Protein AF-A0A0F9QNI0-F1 (afdb_monomer)

Sequence (153 aa):
MASGWKIIDLDKTQKAEKYLEYYVFLCKLEAKKELKNIHKRFSNSNSKKNLKELLMKTAPSRMAGFKDSWDSFSLLPAEGISLQLKKFCRELNQNCGKEFLECSSICEKMSGFLLSGFLQQNLYLFVKTNGPDTEGQYPFINYLNFEKIKYQD

Foldseek 3Di:
DDDDDDDPDPVVVVVVVVVVVVVVVVVVVVLVVVLVQLLVQLVDPVLLVVQLVLQFQAQPQQFFAWADDPRYIHTDTDPGGDCLCVVVCCVQPVPPPDDSNRGRHDDPSRSCCRSVPVSNPQVSVVCVVPNADPRRDDGSVVSVVVVVVVPVD

Radius of gyration: 21.32 Å; Cα contacts (8 Å, |Δi|>4): 147; chains: 1; bounding box: 43×45×64 Å

Secondary structure (DSSP, 8-state):
--PPP--S-HHHHHHHHHHHHHHHHHHHHHHHHHHHHHHHHHH-HHHHHHHHHHHHTS-GGGEEEEEE-SS-EEEEE-SS---HHHHHHHHH-TT--S-TTT--S--HHHHHIIIIIIIIIIIHHHHHHH---TT-EEEHHHHHHHHHHHT--

pLDDT: mean 83.0, std 12.07, range [35.72, 97.38]

Mean predicted aligned error: 8.26 Å

Structure (mmCIF, N/CA/C/O backbone):
data_AF-A0A0F9QNI0-F1
#
_entry.id   AF-A0A0F9QNI0-F1
#
loop_
_atom_site.group_PDB
_atom_site.id
_atom_site.type_symbol
_atom_site.label_atom_id
_atom_site.label_alt_id
_atom_site.label_comp_id
_atom_site.label_asym_id
_atom_site.label_entity_id
_atom_site.label_seq_id
_atom_site.pdbx_PDB_ins_code
_atom_site.Cartn_x
_atom_site.Cartn_y
_atom_site.Cartn_z
_atom_site.occupancy
_atom_site.B_iso_or_equiv
_atom_site.auth_seq_id
_atom_site.auth_comp_id
_atom_site.auth_asym_id
_atom_site.a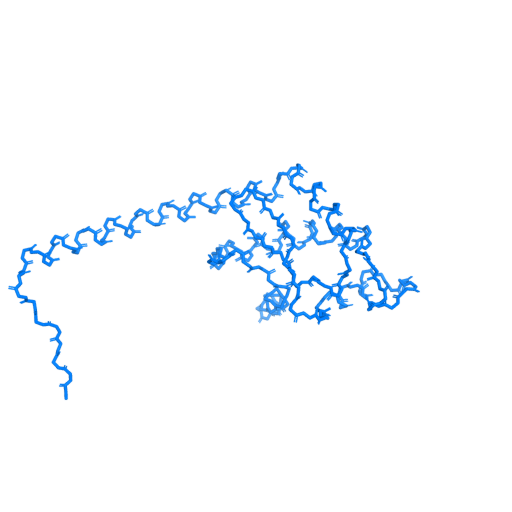uth_atom_id
_atom_site.pdbx_PDB_model_num
ATOM 1 N N . MET A 1 1 ? 23.896 -30.918 -22.442 1.00 37.69 1 MET A N 1
ATOM 2 C CA . MET A 1 1 ? 24.481 -29.559 -22.450 1.00 37.69 1 MET A CA 1
ATOM 3 C C . MET A 1 1 ? 23.540 -28.674 -23.247 1.00 37.69 1 MET A C 1
ATOM 5 O O . MET A 1 1 ? 23.309 -28.980 -24.409 1.00 37.69 1 MET A O 1
ATOM 9 N N . ALA A 1 2 ? 22.912 -27.677 -22.622 1.00 44.12 2 ALA A N 1
ATOM 10 C CA . ALA A 1 2 ? 22.010 -26.770 -23.327 1.00 44.12 2 ALA A CA 1
ATOM 11 C C . ALA A 1 2 ? 22.848 -25.874 -24.249 1.00 44.12 2 ALA A C 1
ATOM 13 O O . ALA A 1 2 ? 23.654 -25.076 -23.774 1.00 44.12 2 ALA A O 1
ATOM 14 N N . SER A 1 3 ? 22.711 -26.053 -25.561 1.00 59.09 3 SER A N 1
ATOM 15 C CA . SER A 1 3 ? 23.289 -25.141 -26.543 1.00 59.09 3 SER A CA 1
ATOM 16 C C . SER A 1 3 ? 22.659 -23.766 -26.336 1.00 59.09 3 SER A C 1
ATOM 18 O O . SER A 1 3 ? 21.443 -23.628 -26.466 1.00 59.09 3 SER A O 1
ATOM 20 N N . GLY A 1 4 ? 23.470 -22.773 -25.971 1.00 70.56 4 GLY A N 1
ATOM 21 C CA . GLY A 1 4 ? 23.017 -21.391 -25.841 1.00 70.56 4 GLY A CA 1
ATOM 22 C C . GLY A 1 4 ? 22.404 -20.859 -27.139 1.00 70.56 4 GLY A C 1
ATOM 23 O O . GLY A 1 4 ? 22.570 -21.434 -28.217 1.00 70.56 4 GLY A O 1
ATOM 24 N N . TRP A 1 5 ? 21.687 -19.742 -27.030 1.00 75.00 5 TRP A N 1
ATOM 25 C CA . TRP A 1 5 ? 21.089 -19.064 -28.176 1.00 75.00 5 TRP A CA 1
ATOM 26 C C . TRP A 1 5 ? 22.169 -18.675 -29.190 1.00 75.00 5 TRP A C 1
ATOM 28 O O . TRP A 1 5 ? 23.105 -17.944 -28.870 1.00 75.00 5 TRP A O 1
ATOM 38 N N . LYS A 1 6 ? 22.043 -19.169 -30.424 1.00 77.12 6 LYS A N 1
ATOM 39 C CA . LYS A 1 6 ? 22.942 -18.802 -31.519 1.00 77.12 6 LYS A CA 1
ATOM 40 C C . LYS A 1 6 ? 22.449 -17.489 -32.120 1.00 77.12 6 LYS A C 1
ATOM 42 O O . LYS A 1 6 ? 21.350 -17.446 -32.665 1.00 77.12 6 LYS A O 1
ATOM 47 N N . ILE A 1 7 ? 23.241 -16.424 -32.008 1.00 73.25 7 ILE A N 1
ATOM 48 C CA . ILE A 1 7 ? 22.939 -15.146 -32.663 1.00 73.25 7 ILE A CA 1
ATOM 49 C C . ILE A 1 7 ? 23.023 -15.365 -34.177 1.00 73.25 7 ILE A C 1
ATOM 51 O O . ILE A 1 7 ? 24.075 -15.727 -34.699 1.00 73.25 7 ILE A O 1
ATOM 55 N N . ILE A 1 8 ? 21.892 -15.197 -34.862 1.00 79.69 8 ILE A N 1
ATOM 56 C CA . ILE A 1 8 ? 21.763 -15.412 -36.313 1.00 79.69 8 ILE A CA 1
ATOM 57 C C . ILE A 1 8 ? 22.011 -14.099 -37.080 1.00 79.69 8 ILE A C 1
ATOM 59 O O . ILE A 1 8 ? 22.435 -14.127 -38.229 1.00 79.69 8 ILE A O 1
ATOM 63 N N . ASP A 1 9 ? 21.777 -12.951 -36.434 1.00 85.62 9 ASP A N 1
ATOM 64 C CA . ASP A 1 9 ? 21.859 -11.613 -37.027 1.00 85.62 9 ASP A CA 1
ATOM 65 C C . ASP A 1 9 ? 22.429 -10.619 -36.000 1.00 85.62 9 ASP A C 1
ATOM 67 O O . ASP A 1 9 ? 21.729 -10.165 -35.090 1.00 85.62 9 ASP A O 1
ATOM 71 N N . LEU A 1 10 ? 23.726 -10.325 -36.128 1.00 86.38 10 LEU A N 1
ATOM 72 C CA . LEU A 1 10 ? 24.470 -9.494 -35.178 1.00 86.38 10 LEU A CA 1
ATOM 73 C C . LEU A 1 10 ? 23.942 -8.052 -35.134 1.00 86.38 10 LEU A C 1
ATOM 75 O O . LEU A 1 10 ? 23.810 -7.477 -34.053 1.00 86.38 10 LEU A O 1
ATOM 79 N N . ASP A 1 11 ? 23.586 -7.487 -36.289 1.00 89.19 11 ASP A N 1
ATOM 80 C CA . ASP A 1 11 ? 23.120 -6.103 -36.403 1.00 89.19 11 ASP A CA 1
ATOM 81 C C . ASP A 1 11 ? 21.769 -5.911 -35.713 1.00 89.19 11 ASP A C 1
ATOM 83 O O . ASP A 1 11 ? 21.544 -4.914 -35.015 1.00 89.19 11 ASP A O 1
ATOM 87 N N . LYS A 1 12 ? 20.851 -6.874 -35.876 1.00 90.06 12 LYS A N 1
ATOM 88 C CA . LYS A 1 12 ? 19.568 -6.847 -35.160 1.00 90.06 12 LYS A CA 1
ATOM 89 C C . LYS A 1 12 ? 19.754 -7.034 -33.662 1.00 90.06 12 LYS A C 1
ATOM 91 O O . LYS A 1 12 ? 19.081 -6.341 -32.900 1.00 90.06 12 LYS A O 1
ATOM 96 N N . THR A 1 13 ? 20.668 -7.906 -33.236 1.00 88.88 13 THR A N 1
ATOM 97 C CA . THR A 1 13 ? 20.973 -8.089 -31.811 1.00 88.88 13 THR A CA 1
ATOM 98 C C . THR A 1 13 ? 21.492 -6.798 -31.180 1.00 88.88 13 THR A C 1
ATOM 100 O O . THR A 1 13 ? 20.953 -6.377 -30.160 1.00 88.88 13 THR A O 1
ATOM 103 N N . GLN A 1 14 ? 22.436 -6.103 -31.821 1.00 90.38 14 GLN A N 1
ATOM 104 C CA . GLN A 1 14 ? 22.949 -4.821 -31.319 1.00 90.38 14 GLN A CA 1
ATOM 105 C C . GLN A 1 14 ? 21.864 -3.737 -31.246 1.00 90.38 14 GLN A C 1
ATOM 107 O O . GLN A 1 14 ? 21.830 -2.937 -30.311 1.00 90.38 14 GLN A O 1
ATOM 112 N N . LYS A 1 15 ? 20.954 -3.687 -32.229 1.00 94.31 15 LYS A N 1
ATOM 113 C CA . LYS A 1 15 ? 19.812 -2.758 -32.189 1.00 94.31 15 LYS A CA 1
ATOM 114 C C . LYS A 1 15 ? 18.848 -3.097 -31.052 1.00 94.31 15 LYS A C 1
ATOM 116 O O . LYS A 1 15 ? 18.406 -2.189 -30.356 1.00 94.31 15 LYS A O 1
ATOM 121 N N . ALA A 1 16 ? 18.539 -4.377 -30.853 1.00 93.19 16 ALA A N 1
ATOM 122 C CA . ALA A 1 16 ? 17.673 -4.832 -29.769 1.00 93.19 16 ALA A CA 1
ATOM 123 C C . ALA A 1 16 ? 18.263 -4.503 -28.391 1.00 93.19 16 ALA A C 1
ATOM 125 O O . ALA A 1 16 ? 17.536 -4.030 -27.521 1.00 93.19 16 ALA A O 1
ATOM 126 N N . GLU A 1 17 ? 19.575 -4.673 -28.218 1.00 92.94 17 GLU A N 1
ATOM 127 C CA . GLU A 1 17 ? 20.286 -4.303 -26.991 1.00 92.94 17 GLU A CA 1
ATOM 128 C C . GLU A 1 17 ? 20.178 -2.798 -26.713 1.00 92.94 17 GLU A C 1
ATOM 130 O O . GLU A 1 17 ? 19.741 -2.407 -25.633 1.00 92.94 17 GLU A O 1
ATOM 135 N N . LYS A 1 18 ? 20.413 -1.947 -27.723 1.00 96.56 18 LYS A N 1
ATOM 136 C CA . LYS A 1 18 ? 20.211 -0.490 -27.598 1.00 96.56 18 LYS A CA 1
ATOM 137 C C . LYS A 1 18 ? 18.778 -0.119 -27.209 1.00 96.56 18 LYS A C 1
ATOM 139 O O . LYS A 1 18 ? 18.571 0.777 -26.390 1.00 96.56 18 LYS A O 1
ATOM 144 N N . TYR A 1 19 ? 17.774 -0.785 -27.786 1.00 96.81 19 TYR A N 1
ATOM 145 C CA . TYR A 1 19 ? 16.376 -0.546 -27.414 1.00 96.81 19 TYR A CA 1
ATOM 146 C C . TYR A 1 19 ? 16.074 -0.991 -25.986 1.00 96.81 19 TYR A C 1
ATOM 148 O O . TYR A 1 19 ? 15.368 -0.279 -25.271 1.00 96.81 19 TYR A O 1
ATOM 156 N N . LEU A 1 20 ? 16.621 -2.128 -25.556 1.00 96.31 20 LEU A N 1
ATOM 157 C CA . LEU A 1 20 ? 16.467 -2.617 -24.191 1.00 96.31 20 LEU A CA 1
ATOM 158 C C . LEU A 1 20 ? 17.102 -1.654 -23.184 1.00 96.31 20 LEU A C 1
ATOM 160 O O . LEU A 1 20 ? 16.465 -1.304 -22.193 1.00 96.31 20 LEU A O 1
ATOM 164 N N . GLU A 1 21 ? 18.317 -1.174 -23.450 1.00 96.44 21 GLU A N 1
ATOM 165 C CA . GLU A 1 21 ? 18.993 -0.182 -22.608 1.00 96.44 21 GLU A CA 1
ATOM 166 C C . GLU A 1 21 ? 18.172 1.105 -22.480 1.00 96.44 21 GLU A C 1
ATOM 168 O O . GLU A 1 21 ? 17.979 1.623 -21.374 1.00 96.44 21 GLU A O 1
ATOM 173 N N . TYR A 1 22 ? 17.634 1.597 -23.601 1.00 97.38 22 TYR A N 1
ATOM 174 C CA . TYR A 1 22 ? 16.782 2.782 -23.608 1.00 97.38 22 TYR A CA 1
ATOM 175 C C . TYR A 1 22 ? 15.470 2.559 -22.845 1.00 97.38 22 TYR A C 1
ATOM 177 O O . TYR A 1 22 ? 15.067 3.404 -22.043 1.00 97.38 22 TYR A O 1
ATOM 185 N N . TYR A 1 23 ? 14.833 1.402 -23.023 1.00 96.75 23 TYR A N 1
ATOM 186 C CA . TYR A 1 23 ? 13.636 1.020 -22.277 1.00 96.75 23 TYR A CA 1
ATOM 187 C C . TYR A 1 23 ? 13.904 0.972 -20.766 1.00 96.75 23 TYR A C 1
ATOM 189 O O . TYR A 1 23 ? 13.190 1.601 -19.985 1.00 96.75 23 TYR A O 1
ATOM 197 N N . VAL A 1 24 ? 14.993 0.319 -20.346 1.00 95.50 24 VAL A N 1
ATOM 198 C CA . VAL A 1 24 ? 15.417 0.261 -18.937 1.00 95.50 24 VAL A C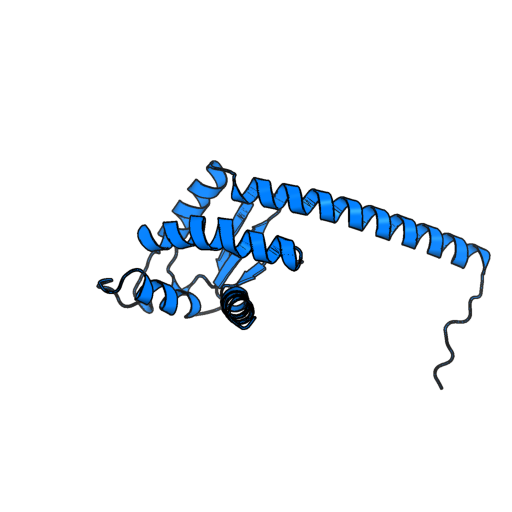A 1
ATOM 199 C C . VAL A 1 24 ? 15.652 1.664 -18.371 1.00 95.50 24 VAL A C 1
ATOM 201 O O . VAL A 1 24 ? 15.288 1.943 -17.225 1.00 95.50 24 VAL A O 1
ATOM 204 N N . PHE A 1 25 ? 16.244 2.566 -19.155 1.00 95.19 25 PHE A N 1
ATOM 205 C CA . PHE A 1 25 ? 16.409 3.964 -18.765 1.00 95.19 25 PHE A CA 1
ATOM 206 C C . PHE A 1 25 ? 15.062 4.669 -18.533 1.00 95.19 25 PHE A C 1
ATOM 208 O O . PHE A 1 25 ? 14.893 5.323 -17.498 1.00 95.19 25 PHE A O 1
ATOM 215 N N . LEU A 1 26 ? 14.094 4.502 -19.440 1.00 95.81 26 LEU A N 1
ATOM 216 C CA . LEU A 1 26 ? 12.753 5.078 -19.298 1.00 95.81 26 LEU A CA 1
ATOM 217 C C . LEU A 1 26 ? 12.030 4.541 -18.055 1.00 95.81 26 LEU A C 1
ATOM 219 O O . LEU A 1 26 ? 11.536 5.342 -17.258 1.00 95.81 26 LEU A O 1
ATOM 223 N N . CYS A 1 27 ? 12.070 3.229 -17.807 1.00 91.31 27 CYS A N 1
ATOM 224 C CA . CYS A 1 27 ? 11.471 2.631 -16.609 1.00 91.31 27 CYS A CA 1
ATOM 225 C C . CYS A 1 27 ? 12.056 3.219 -15.315 1.00 91.31 27 CYS A C 1
ATOM 227 O O . CYS A 1 27 ? 11.328 3.512 -14.366 1.00 91.31 27 CYS A O 1
ATOM 229 N N . LYS A 1 28 ? 13.375 3.462 -15.270 1.00 89.38 28 LYS A N 1
ATOM 230 C CA . LYS A 1 28 ? 14.024 4.103 -14.111 1.00 89.38 28 LYS A CA 1
ATOM 231 C C . LYS A 1 28 ? 13.545 5.542 -13.902 1.00 89.38 28 LYS A C 1
ATOM 233 O O . LYS A 1 28 ? 13.433 5.987 -12.756 1.00 89.38 28 LYS A O 1
ATOM 238 N N . LEU A 1 29 ? 13.290 6.290 -14.977 1.00 90.56 29 LEU A N 1
ATOM 239 C CA . LEU A 1 29 ? 12.737 7.643 -14.884 1.00 90.56 29 LEU A CA 1
ATOM 240 C C . LEU A 1 29 ? 11.292 7.632 -14.383 1.00 90.56 29 LEU A C 1
ATOM 242 O O . LEU A 1 29 ? 10.941 8.457 -13.536 1.00 90.56 29 LEU A O 1
ATOM 246 N N . GLU A 1 30 ? 10.471 6.709 -14.875 1.00 89.25 30 GLU A N 1
ATOM 247 C CA . GLU A 1 30 ? 9.081 6.550 -14.442 1.00 89.25 30 GLU A CA 1
ATOM 248 C C . GLU A 1 30 ? 8.986 6.146 -12.974 1.00 89.25 30 GLU A C 1
ATOM 250 O O . GLU A 1 30 ? 8.296 6.822 -12.213 1.00 89.25 30 GLU A O 1
ATOM 255 N N . ALA A 1 31 ? 9.773 5.163 -12.530 1.00 85.75 31 ALA A N 1
ATOM 256 C CA . ALA A 1 31 ? 9.813 4.752 -11.126 1.00 85.75 31 ALA A CA 1
ATOM 257 C C . ALA A 1 31 ? 10.149 5.926 -10.182 1.00 85.75 31 ALA A C 1
ATOM 259 O O . ALA A 1 31 ? 9.525 6.104 -9.134 1.00 85.75 31 ALA A O 1
ATOM 260 N N . LYS A 1 32 ? 11.093 6.798 -10.575 1.00 85.50 32 LYS A N 1
ATOM 261 C CA . LYS A 1 32 ? 11.427 8.015 -9.811 1.00 85.50 32 LYS A CA 1
ATOM 262 C C . LYS A 1 32 ? 10.283 9.029 -9.770 1.00 85.50 32 LYS A C 1
ATOM 264 O O . LYS A 1 32 ? 10.125 9.718 -8.761 1.00 85.50 32 LYS A O 1
ATOM 269 N N . LYS A 1 33 ? 9.526 9.178 -10.862 1.00 87.12 33 LYS A N 1
ATOM 270 C CA . LYS A 1 33 ? 8.338 10.047 -10.893 1.00 87.12 33 LYS A CA 1
ATOM 271 C C . LYS A 1 33 ? 7.240 9.473 -10.004 1.00 87.12 33 LYS A C 1
ATOM 273 O O . LYS A 1 33 ? 6.658 10.220 -9.220 1.00 87.12 33 LYS A O 1
ATOM 278 N N . GLU A 1 34 ? 7.029 8.165 -10.057 1.00 86.62 34 GLU A N 1
ATOM 279 C CA . GLU A 1 34 ? 5.956 7.514 -9.317 1.00 86.62 34 GLU A CA 1
ATOM 280 C C . GLU A 1 34 ? 6.174 7.547 -7.805 1.00 86.62 34 GLU A C 1
ATOM 282 O O . GLU A 1 34 ? 5.253 7.876 -7.063 1.00 86.62 34 GLU A O 1
ATOM 287 N N . LEU A 1 35 ? 7.415 7.388 -7.334 1.00 82.81 35 LEU A N 1
ATOM 288 C CA . LEU A 1 35 ? 7.750 7.603 -5.919 1.00 82.81 35 LEU A CA 1
ATOM 289 C C . LEU A 1 35 ? 7.338 8.998 -5.412 1.00 82.81 35 LEU A C 1
ATOM 291 O O . LEU A 1 35 ? 6.867 9.143 -4.281 1.00 82.81 35 LEU A O 1
ATOM 295 N N . LYS A 1 36 ? 7.471 10.039 -6.247 1.00 83.44 36 LYS A N 1
ATOM 296 C CA . LYS A 1 36 ? 7.008 11.393 -5.894 1.00 83.44 36 LYS A CA 1
ATOM 297 C C . LYS A 1 36 ? 5.482 11.485 -5.873 1.00 83.44 36 LYS A C 1
ATOM 299 O O . LYS A 1 36 ? 4.939 12.216 -5.045 1.00 83.44 36 LYS A O 1
ATOM 304 N N . ASN A 1 37 ? 4.796 10.771 -6.762 1.00 85.88 37 ASN A N 1
ATOM 305 C CA . ASN A 1 37 ? 3.334 10.742 -6.814 1.00 85.88 37 ASN A CA 1
ATOM 306 C C . ASN A 1 37 ? 2.745 10.037 -5.589 1.00 85.88 37 ASN A C 1
ATOM 308 O O . ASN A 1 37 ? 1.885 10.618 -4.929 1.00 85.88 37 ASN A O 1
ATOM 312 N N . ILE A 1 38 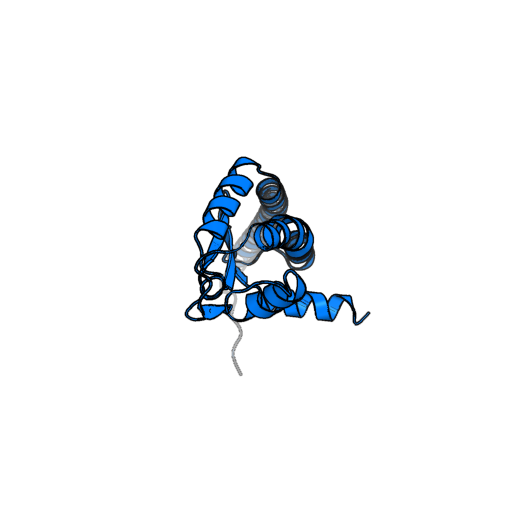? 3.286 8.875 -5.209 1.00 83.81 38 ILE A N 1
ATOM 313 C CA . ILE A 1 38 ? 2.924 8.160 -3.973 1.00 83.81 38 ILE A CA 1
ATOM 314 C C . ILE A 1 38 ? 3.019 9.099 -2.763 1.00 83.81 38 ILE A C 1
ATOM 316 O O . ILE A 1 38 ? 2.105 9.178 -1.941 1.00 83.81 38 ILE A O 1
ATOM 320 N N . HIS A 1 39 ? 4.094 9.890 -2.682 1.00 79.38 39 HIS A N 1
ATOM 321 C CA . HIS A 1 39 ? 4.267 10.848 -1.592 1.00 79.38 39 HIS A CA 1
ATOM 322 C C . HIS A 1 39 ? 3.165 11.920 -1.542 1.00 79.38 39 HIS A C 1
ATOM 324 O O . HIS A 1 39 ? 2.662 12.267 -0.468 1.00 79.38 39 HIS A O 1
ATOM 330 N N . LYS A 1 40 ? 2.735 12.414 -2.707 1.00 84.44 40 LYS A N 1
ATOM 331 C CA . LYS A 1 40 ? 1.593 13.333 -2.799 1.00 84.44 40 LYS A CA 1
ATOM 332 C C . LYS A 1 40 ? 0.291 12.658 -2.364 1.00 84.44 40 LYS A C 1
ATOM 334 O O . LYS A 1 40 ? -0.505 13.301 -1.681 1.00 84.44 40 LYS A O 1
ATOM 339 N N . ARG A 1 41 ? 0.094 11.373 -2.686 1.00 85.25 41 ARG A N 1
ATOM 340 C CA . ARG A 1 41 ? -1.091 10.602 -2.269 1.00 85.25 41 ARG A CA 1
ATOM 341 C C . ARG A 1 41 ? -1.194 10.484 -0.743 1.00 85.25 41 ARG A C 1
ATOM 343 O O . ARG A 1 41 ? -2.281 10.689 -0.208 1.00 85.25 41 ARG A O 1
ATOM 350 N N . PHE A 1 42 ? -0.080 10.307 -0.023 1.00 76.81 42 PHE A N 1
ATOM 351 C CA . PHE A 1 42 ? -0.064 10.322 1.457 1.00 76.81 42 PHE A CA 1
ATOM 352 C C . PHE A 1 42 ? -0.492 11.661 2.085 1.00 76.81 42 PHE A C 1
ATOM 354 O O . PHE A 1 42 ? -0.940 11.701 3.238 1.00 76.81 42 PHE A O 1
ATOM 361 N N . SER A 1 43 ? -0.328 12.758 1.344 1.00 74.75 43 SER A N 1
ATOM 362 C CA . SER A 1 43 ? -0.546 14.129 1.825 1.00 74.75 43 SER A CA 1
ATOM 363 C C . SER A 1 43 ? -1.876 14.728 1.352 1.00 74.75 43 SER A C 1
ATOM 365 O O . SER A 1 43 ? -2.234 15.833 1.756 1.00 74.75 43 SER A O 1
ATOM 367 N N . ASN A 1 44 ? -2.626 14.013 0.508 1.00 81.81 44 ASN A N 1
ATOM 368 C CA . ASN A 1 44 ? -3.890 14.484 -0.046 1.00 81.81 44 ASN A CA 1
ATOM 369 C C . ASN A 1 44 ? -5.006 14.448 1.017 1.00 81.81 44 ASN A C 1
ATOM 371 O O . ASN A 1 44 ? -5.452 13.381 1.449 1.00 81.81 44 ASN A O 1
ATOM 375 N N . SER A 1 45 ? -5.487 15.627 1.418 1.00 75.62 45 SER A N 1
ATOM 376 C CA . SER A 1 45 ? -6.510 15.802 2.457 1.00 75.62 45 SER A CA 1
ATOM 377 C C . SER A 1 45 ? -7.857 15.164 2.101 1.00 75.62 45 SER A C 1
ATOM 379 O O . SER A 1 45 ? -8.472 14.530 2.961 1.00 75.62 45 SER A O 1
ATOM 381 N N . ASN A 1 46 ? -8.292 15.261 0.840 1.00 81.12 46 ASN A N 1
ATOM 382 C CA . ASN A 1 46 ? -9.538 14.647 0.374 1.00 81.12 46 ASN A CA 1
ATOM 383 C C . ASN A 1 46 ? -9.442 13.119 0.412 1.00 81.12 46 ASN A C 1
ATOM 385 O O . ASN A 1 46 ? -10.342 12.454 0.925 1.00 81.12 46 ASN A O 1
ATOM 389 N N . SER A 1 47 ? -8.313 12.562 -0.042 1.00 81.25 47 SER A N 1
ATOM 390 C CA . SER A 1 47 ? -8.061 11.119 0.054 1.00 81.25 47 SER A CA 1
ATOM 391 C C . SER A 1 47 ? -8.052 10.655 1.512 1.00 81.25 47 SER A C 1
ATOM 393 O O . SER A 1 47 ? -8.629 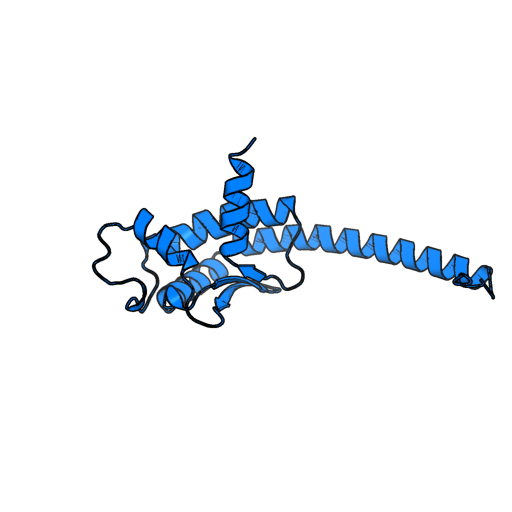9.615 1.822 1.00 81.25 47 SER A O 1
ATOM 395 N N . LYS A 1 48 ? -7.447 11.433 2.421 1.00 84.50 48 LYS A N 1
ATOM 396 C CA . LYS A 1 48 ? -7.389 11.107 3.854 1.00 84.50 48 LYS A CA 1
ATOM 397 C C . LYS A 1 48 ? -8.777 11.098 4.497 1.00 84.50 48 LYS A C 1
ATOM 399 O O . LYS A 1 48 ? -9.065 10.203 5.290 1.00 84.50 48 LYS A O 1
ATOM 404 N N . LYS A 1 49 ? -9.642 12.055 4.144 1.00 87.44 49 LYS A N 1
ATOM 405 C CA . LYS A 1 49 ? -11.027 12.110 4.6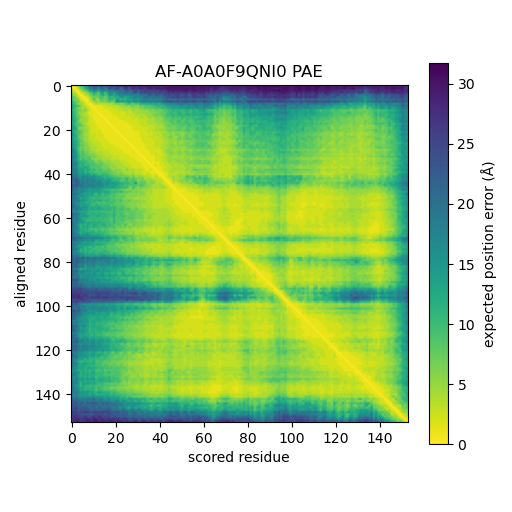37 1.00 87.44 49 LYS A CA 1
ATOM 406 C C . LYS A 1 49 ? -11.834 10.896 4.168 1.00 87.44 49 LYS A C 1
ATOM 408 O O . LYS A 1 49 ? -12.400 10.196 5.004 1.00 87.44 49 LYS A O 1
ATOM 413 N N . ASN A 1 50 ? -11.805 10.600 2.869 1.00 89.56 50 ASN A N 1
ATOM 414 C CA . ASN A 1 50 ? -12.516 9.452 2.299 1.00 89.56 50 ASN A CA 1
ATOM 415 C C . ASN A 1 50 ? -12.031 8.128 2.906 1.00 89.56 50 ASN A C 1
ATOM 417 O O . ASN A 1 50 ? -12.832 7.271 3.277 1.00 89.56 50 ASN A O 1
ATOM 421 N N . LEU A 1 51 ? -10.715 7.983 3.074 1.00 91.38 51 LEU A N 1
ATOM 422 C CA . LEU A 1 51 ? -10.120 6.795 3.676 1.00 91.38 51 LEU A CA 1
ATOM 423 C C . LEU A 1 51 ? -10.515 6.643 5.150 1.00 91.38 51 LEU A C 1
ATOM 425 O O . LEU A 1 51 ? -10.793 5.532 5.598 1.00 91.38 51 LEU A O 1
ATOM 429 N N . LYS A 1 52 ? -10.604 7.749 5.899 1.00 92.25 52 LYS A N 1
ATOM 430 C CA . LYS A 1 52 ? -11.098 7.738 7.282 1.00 92.25 52 LYS A CA 1
ATOM 431 C C . LYS A 1 52 ? -12.550 7.271 7.365 1.00 92.25 52 LYS A C 1
ATOM 433 O O . LYS A 1 52 ? -12.866 6.408 8.182 1.00 92.25 52 LYS A O 1
ATOM 438 N N . GLU A 1 53 ? -13.420 7.806 6.513 1.00 92.62 53 GLU A N 1
ATOM 439 C CA . GLU A 1 53 ? -14.824 7.388 6.450 1.00 92.62 53 GLU A CA 1
ATOM 440 C C . GLU A 1 53 ? -14.954 5.898 6.113 1.00 92.62 53 GLU A C 1
ATOM 442 O O . GLU A 1 53 ? -15.792 5.203 6.690 1.00 92.62 53 GLU A O 1
ATOM 447 N N . LEU A 1 54 ? -14.094 5.390 5.226 1.00 93.56 54 LEU A N 1
ATOM 448 C CA . LEU A 1 54 ? -14.059 3.978 4.861 1.00 93.56 54 LEU A CA 1
ATOM 449 C C . LEU A 1 54 ? -13.587 3.092 6.027 1.00 93.56 54 LEU A C 1
ATOM 451 O O . LEU A 1 54 ? -14.210 2.066 6.301 1.00 93.56 54 LEU A O 1
ATOM 455 N N . LEU A 1 55 ? -12.549 3.507 6.767 1.00 93.50 55 LEU A N 1
ATOM 456 C CA . LEU A 1 55 ? -12.086 2.816 7.981 1.00 93.50 55 LEU A CA 1
ATOM 457 C C . LEU A 1 55 ? -13.213 2.700 9.016 1.00 93.50 55 LEU A C 1
ATOM 459 O O . LEU A 1 55 ? -13.484 1.614 9.525 1.00 93.50 55 LEU A O 1
ATOM 463 N N . MET A 1 56 ? -13.922 3.799 9.277 1.00 92.62 56 MET A N 1
ATOM 464 C CA . MET A 1 56 ? -15.019 3.836 10.252 1.00 92.62 56 MET A CA 1
ATOM 465 C C . MET A 1 56 ? -16.250 3.013 9.845 1.00 92.62 56 MET A C 1
ATOM 467 O O . MET A 1 56 ? -17.110 2.751 10.680 1.00 92.62 56 MET A O 1
ATOM 471 N N . LYS A 1 57 ? -16.343 2.582 8.584 1.00 94.06 57 LYS A N 1
ATOM 472 C CA . LYS A 1 57 ? -17.399 1.684 8.083 1.00 94.06 57 LYS A CA 1
ATOM 473 C C . LYS A 1 57 ? -16.933 0.233 7.938 1.00 94.06 57 LYS A C 1
ATOM 475 O O . LYS A 1 57 ? -17.714 -0.619 7.524 1.00 94.06 57 LYS A O 1
ATOM 480 N N . THR A 1 58 ? -15.672 -0.050 8.257 1.00 93.44 58 THR A N 1
ATOM 481 C CA . THR A 1 58 ? -15.056 -1.358 8.033 1.00 93.44 58 THR A CA 1
ATOM 482 C C . THR A 1 58 ? -14.813 -2.067 9.354 1.00 93.44 58 THR A C 1
ATOM 484 O O . THR A 1 58 ? -14.193 -1.517 10.264 1.00 93.44 58 THR A O 1
ATOM 487 N N . ALA A 1 59 ? -15.265 -3.317 9.449 1.00 92.38 59 ALA A N 1
ATOM 488 C CA . ALA A 1 59 ? -14.912 -4.180 10.566 1.00 92.38 59 ALA A CA 1
ATOM 489 C C . ALA A 1 59 ? -13.393 -4.430 10.552 1.00 92.38 59 ALA A C 1
ATOM 491 O O . ALA A 1 59 ? -12.865 -4.840 9.513 1.00 92.38 59 ALA A O 1
ATOM 492 N N . PRO A 1 60 ? -12.670 -4.233 11.669 1.00 91.31 60 PRO A N 1
ATOM 493 C CA . PRO A 1 60 ? -11.220 -4.416 11.703 1.00 91.31 60 PRO A CA 1
ATOM 494 C C . PRO A 1 60 ? -10.797 -5.843 11.318 1.00 91.31 60 PRO A C 1
ATOM 496 O O . PRO A 1 60 ? -9.742 -6.030 10.721 1.00 91.31 60 PRO A O 1
ATOM 499 N N . SER A 1 61 ? -11.641 -6.845 11.576 1.00 91.88 61 SER A N 1
ATOM 500 C CA . SER A 1 61 ? -11.422 -8.235 11.159 1.00 91.88 61 SER A CA 1
ATOM 501 C C . SER A 1 61 ? -11.449 -8.450 9.641 1.00 91.88 61 SER A C 1
ATOM 503 O O . SER A 1 61 ? -10.954 -9.467 9.172 1.00 91.88 61 SER A O 1
ATOM 505 N N . ARG A 1 62 ? -11.994 -7.516 8.853 1.00 93.31 62 ARG A N 1
ATOM 506 C CA . ARG A 1 62 ? -12.100 -7.619 7.386 1.00 93.31 62 ARG A CA 1
ATOM 507 C C . ARG A 1 62 ? -11.018 -6.842 6.638 1.00 93.31 62 ARG A C 1
ATOM 509 O O . ARG A 1 62 ? -11.033 -6.810 5.411 1.00 93.31 62 ARG A O 1
ATOM 516 N N . MET A 1 63 ? -10.089 -6.210 7.353 1.00 92.62 63 MET A N 1
ATOM 517 C CA . MET A 1 63 ? -9.041 -5.380 6.763 1.00 92.62 63 MET A CA 1
ATOM 518 C C . MET A 1 63 ? -7.674 -6.057 6.891 1.00 92.62 63 MET A C 1
ATOM 520 O O . MET A 1 63 ? -7.212 -6.353 7.995 1.00 92.62 63 MET A O 1
ATOM 524 N N . ALA A 1 64 ? -7.005 -6.265 5.758 1.00 92.50 64 ALA A N 1
ATOM 525 C CA . ALA A 1 64 ? -5.663 -6.840 5.691 1.00 92.50 64 ALA A CA 1
ATOM 526 C C . ALA A 1 64 ? -4.552 -5.785 5.582 1.00 92.50 64 ALA A C 1
ATOM 528 O O . ALA A 1 64 ? -3.403 -6.103 5.879 1.00 92.50 64 ALA A O 1
ATOM 529 N N . GLY A 1 65 ? -4.865 -4.547 5.190 1.00 92.50 65 GLY A N 1
ATOM 530 C CA . GLY A 1 65 ? -3.879 -3.477 5.021 1.00 92.50 65 GLY A CA 1
ATOM 531 C C . GLY A 1 65 ? -4.390 -2.334 4.152 1.00 92.50 65 GLY A C 1
ATOM 532 O O . GLY A 1 65 ? -5.590 -2.054 4.130 1.00 92.50 65 GLY A O 1
ATOM 533 N N . PHE A 1 66 ? -3.488 -1.705 3.403 1.00 92.69 66 PHE A N 1
ATOM 534 C CA . PHE A 1 66 ? -3.819 -0.651 2.442 1.00 92.69 66 PHE A CA 1
ATOM 535 C C . PHE A 1 66 ? -3.491 -1.075 1.017 1.00 92.69 66 PHE A C 1
ATOM 537 O O . PHE A 1 66 ? -2.581 -1.871 0.793 1.00 92.69 66 PHE A O 1
ATOM 544 N N . LYS A 1 67 ? -4.225 -0.513 0.059 1.00 92.44 67 LYS A N 1
ATOM 545 C CA . LYS A 1 67 ? -3.952 -0.660 -1.366 1.00 92.44 67 LYS A CA 1
ATOM 546 C C . LYS A 1 67 ? -3.743 0.713 -1.991 1.00 92.44 67 LYS A C 1
ATOM 548 O O . LYS A 1 67 ? -4.649 1.546 -1.955 1.00 92.44 67 LYS A O 1
ATOM 553 N N . ASP A 1 68 ? -2.558 0.946 -2.533 1.00 90.62 68 ASP A N 1
ATOM 554 C CA . ASP A 1 68 ? -2.271 2.099 -3.379 1.00 90.62 68 ASP A CA 1
ATOM 555 C C . ASP A 1 68 ? -2.851 1.859 -4.766 1.00 90.62 68 ASP A C 1
ATOM 557 O O . ASP A 1 68 ? -2.690 0.801 -5.369 1.00 90.62 68 ASP A O 1
ATOM 561 N N . SER A 1 69 ? -3.590 2.842 -5.243 1.00 86.12 69 SER A N 1
ATOM 562 C CA . SER A 1 69 ? -4.095 2.912 -6.606 1.00 86.12 69 SER A CA 1
ATOM 563 C C . SER A 1 69 ? -3.511 4.158 -7.262 1.00 86.12 69 SER A C 1
ATOM 565 O O . SER A 1 69 ? -2.905 4.991 -6.593 1.00 86.12 69 SER A O 1
ATOM 567 N N . TRP A 1 70 ? -3.732 4.321 -8.564 1.00 78.00 70 TRP A N 1
ATOM 568 C CA . TRP A 1 70 ? -3.178 5.433 -9.344 1.00 78.00 70 TRP A CA 1
ATOM 569 C C . TRP A 1 70 ? -3.315 6.808 -8.666 1.00 78.00 70 TRP A C 1
ATOM 571 O O . TRP A 1 70 ? -2.345 7.567 -8.608 1.00 78.00 70 TRP A O 1
ATOM 581 N N . ASP A 1 71 ? -4.471 7.081 -8.052 1.00 82.31 71 ASP A N 1
ATOM 582 C CA . ASP A 1 71 ? -4.791 8.417 -7.535 1.00 82.31 71 ASP A CA 1
ATOM 583 C C . ASP A 1 71 ? -4.988 8.478 -6.014 1.00 82.31 71 ASP A C 1
ATOM 585 O O . ASP A 1 71 ? -5.010 9.565 -5.429 1.00 82.31 71 ASP A O 1
ATOM 589 N N . SER A 1 72 ? -5.155 7.333 -5.343 1.00 87.25 72 SER A N 1
ATOM 590 C CA . SER A 1 72 ? -5.519 7.304 -3.922 1.00 87.25 72 SER A CA 1
ATOM 591 C C . SER A 1 72 ? -5.202 5.978 -3.239 1.00 87.25 72 SER A C 1
ATOM 593 O O . SER A 1 72 ? -5.057 4.943 -3.886 1.00 87.25 72 SER A O 1
ATOM 595 N N . PHE A 1 73 ? -5.162 6.017 -1.908 1.00 89.94 73 PHE A N 1
ATOM 596 C CA . PHE A 1 73 ? -5.142 4.818 -1.080 1.00 89.94 73 PHE A CA 1
ATOM 597 C C . PHE A 1 73 ? -6.562 4.345 -0.762 1.00 89.94 73 PHE A C 1
ATOM 599 O O . PHE A 1 73 ? -7.447 5.143 -0.452 1.00 89.94 73 PHE A O 1
ATOM 606 N N . SER A 1 74 ? -6.741 3.029 -0.760 1.00 92.06 74 SER A N 1
ATOM 607 C CA . SER A 1 74 ? -7.955 2.326 -0.344 1.00 92.06 74 SER A CA 1
ATOM 608 C C . SER A 1 74 ? -7.625 1.246 0.694 1.00 92.06 74 SER A C 1
ATOM 610 O O . SER A 1 74 ? -6.458 1.031 1.038 1.00 92.06 74 SER A O 1
ATOM 612 N N . LEU A 1 75 ? -8.647 0.585 1.242 1.00 93.62 75 LEU A N 1
ATOM 613 C CA . LEU A 1 75 ? -8.439 -0.537 2.160 1.00 93.62 75 LEU A CA 1
ATOM 614 C C . LEU A 1 75 ? -8.165 -1.813 1.366 1.00 93.62 75 LEU A C 1
ATOM 616 O O . LEU A 1 75 ? -8.881 -2.121 0.416 1.00 93.62 75 LEU A O 1
ATOM 620 N N . LEU A 1 76 ? -7.167 -2.577 1.801 1.00 93.62 76 LEU A N 1
ATOM 621 C CA . LEU A 1 76 ? -6.942 -3.932 1.318 1.00 93.62 76 LEU A CA 1
ATOM 622 C C . LEU A 1 76 ? -7.870 -4.881 2.099 1.00 93.62 76 LEU A C 1
ATOM 624 O O . LEU A 1 76 ? -7.706 -4.998 3.323 1.00 93.62 76 LEU A O 1
ATOM 628 N N . PRO A 1 77 ? -8.856 -5.526 1.449 1.00 92.12 77 PRO A N 1
ATOM 629 C CA . PRO A 1 77 ? -9.735 -6.476 2.118 1.00 92.12 77 PRO A CA 1
ATOM 630 C C . PRO A 1 77 ? -8.964 -7.739 2.515 1.00 92.12 77 PRO A C 1
ATOM 632 O O . PRO A 1 77 ? -8.007 -8.132 1.854 1.00 92.12 77 PRO A O 1
ATOM 635 N N . ALA A 1 78 ? -9.385 -8.379 3.602 1.00 90.12 78 ALA A N 1
ATOM 636 C CA . ALA A 1 78 ? -8.884 -9.694 3.979 1.00 90.12 78 ALA A CA 1
ATOM 637 C C . ALA A 1 78 ? -9.644 -10.802 3.235 1.00 90.12 78 ALA A C 1
ATOM 639 O O . ALA A 1 78 ? -10.869 -10.751 3.139 1.00 90.12 78 ALA A O 1
ATOM 640 N N . GLU A 1 79 ? -8.940 -11.850 2.802 1.00 81.62 79 GLU A N 1
ATOM 641 C CA . GLU A 1 79 ? -9.520 -13.089 2.246 1.00 81.62 79 GLU A CA 1
ATOM 642 C C . GLU A 1 79 ? -10.133 -13.989 3.348 1.00 81.62 79 GLU A C 1
ATOM 644 O O . GLU A 1 79 ? -10.022 -15.212 3.328 1.00 81.62 79 GLU A O 1
ATOM 649 N N . GLY A 1 80 ? -10.725 -13.383 4.382 1.00 83.19 80 GLY A N 1
ATOM 650 C CA . GLY A 1 80 ? -11.194 -14.058 5.590 1.00 83.19 80 GLY A CA 1
ATOM 651 C C . GLY A 1 80 ? -11.159 -13.141 6.813 1.00 83.19 80 GLY A C 1
ATOM 652 O O . GLY A 1 80 ? -11.461 -11.951 6.722 1.00 83.19 80 GLY A O 1
ATOM 653 N N . ILE A 1 81 ? -10.784 -13.694 7.971 1.00 80.94 81 ILE A N 1
ATOM 654 C CA . ILE A 1 81 ? -10.604 -12.935 9.217 1.00 80.94 81 ILE A CA 1
ATOM 655 C C . ILE A 1 81 ? -9.127 -12.558 9.377 1.00 80.94 81 ILE A C 1
ATOM 657 O O . ILE A 1 81 ? -8.269 -13.408 9.603 1.00 80.94 81 ILE A O 1
ATOM 661 N N . SER A 1 82 ? -8.846 -11.261 9.319 1.00 83.19 82 SER A N 1
ATOM 662 C CA . SER A 1 82 ? -7.556 -10.662 9.657 1.00 83.19 82 SER A CA 1
ATOM 663 C C . SER A 1 82 ? -7.428 -10.501 11.170 1.00 83.19 82 SER A C 1
ATOM 665 O O . SER A 1 82 ? -8.251 -9.852 11.816 1.00 83.19 82 SER A O 1
ATOM 667 N N . LEU A 1 83 ? -6.376 -11.080 11.750 1.00 86.19 83 LEU A N 1
ATOM 668 C CA . LEU A 1 83 ? -6.025 -10.925 13.169 1.00 86.19 83 LEU A CA 1
ATOM 669 C C . LEU A 1 83 ? -4.883 -9.924 13.381 1.00 86.19 83 LEU A C 1
ATOM 671 O O . LEU A 1 83 ? -4.542 -9.605 14.518 1.00 86.19 83 LEU A O 1
ATOM 675 N N . GLN A 1 84 ? -4.303 -9.401 12.305 1.00 84.38 84 GLN A N 1
ATOM 676 C CA . GLN A 1 84 ? -3.143 -8.517 12.335 1.00 84.38 84 GLN A CA 1
ATOM 677 C C . GLN A 1 84 ? -3.478 -7.210 13.069 1.00 84.38 84 GLN A C 1
ATOM 679 O O . GLN A 1 84 ? -2.699 -6.746 13.901 1.00 84.38 84 GLN A O 1
ATOM 684 N N . LEU A 1 85 ? -4.685 -6.672 12.856 1.00 86.56 85 LEU A N 1
ATOM 685 C CA . LEU A 1 85 ? -5.174 -5.491 13.573 1.00 86.56 85 LEU A CA 1
ATOM 686 C C . LEU A 1 85 ? -5.493 -5.749 15.050 1.00 86.56 85 LEU A C 1
ATOM 688 O O . LEU A 1 85 ? -5.490 -4.809 15.842 1.00 86.56 85 LEU A O 1
ATOM 692 N N . LYS A 1 86 ? -5.727 -7.004 15.457 1.00 86.75 86 LYS A N 1
ATOM 693 C CA . LYS A 1 86 ? -6.091 -7.346 16.843 1.00 86.75 86 LYS A CA 1
ATOM 694 C C . LYS A 1 86 ? -5.005 -6.9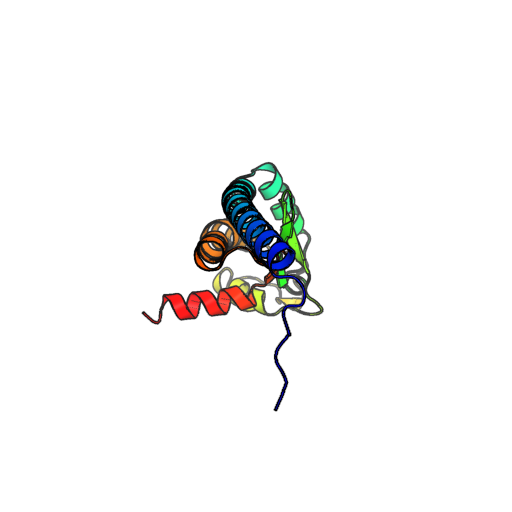35 17.832 1.00 86.75 86 LYS A C 1
ATOM 696 O O . LYS A 1 86 ? -5.331 -6.466 18.922 1.00 86.75 86 LYS A O 1
ATOM 701 N N . LYS A 1 87 ? -3.732 -7.094 17.449 1.00 81.56 87 LYS A N 1
ATOM 702 C CA . LYS A 1 87 ? -2.583 -6.692 18.271 1.00 81.56 87 LYS A CA 1
ATOM 703 C C . LYS A 1 87 ? -2.613 -5.185 18.539 1.00 81.56 87 LYS A C 1
ATOM 705 O O . LYS A 1 87 ? -2.663 -4.775 19.695 1.00 81.56 87 LYS A O 1
ATOM 710 N N . PHE A 1 88 ? -2.722 -4.385 17.480 1.00 80.56 88 PHE A N 1
ATOM 711 C CA . PHE A 1 88 ? -2.786 -2.927 17.588 1.00 80.56 88 PHE A CA 1
ATOM 712 C C . PHE A 1 88 ? -4.025 -2.458 18.362 1.00 80.56 88 PHE A C 1
ATOM 714 O O . PHE A 1 88 ? -3.934 -1.533 19.167 1.00 80.56 88 PHE A O 1
ATOM 721 N N . CYS A 1 89 ? -5.188 -3.093 18.161 1.00 82.00 89 CYS A N 1
ATOM 722 C CA . CYS A 1 89 ? -6.412 -2.757 18.898 1.00 82.00 89 CYS A CA 1
ATOM 723 C C . CYS A 1 89 ? -6.228 -2.917 20.412 1.00 82.00 89 CYS A C 1
ATOM 725 O O . CYS A 1 89 ? -6.648 -2.041 21.167 1.00 82.00 89 CYS A O 1
ATOM 727 N N . ARG A 1 90 ? -5.582 -4.008 20.847 1.00 80.56 90 ARG A N 1
ATOM 728 C CA . ARG A 1 90 ? -5.306 -4.272 22.268 1.00 80.56 90 ARG A CA 1
ATOM 729 C C . ARG A 1 90 ? -4.331 -3.261 22.867 1.00 80.56 90 ARG A C 1
ATOM 731 O O . ARG A 1 90 ? -4.556 -2.801 23.980 1.00 80.56 90 ARG A O 1
ATOM 738 N N . GLU A 1 91 ? -3.280 -2.906 22.133 1.00 78.25 91 GLU A N 1
ATOM 739 C CA . GLU A 1 91 ? -2.265 -1.948 22.591 1.00 78.25 91 GLU A CA 1
ATOM 740 C C . GLU A 1 91 ? -2.826 -0.523 22.693 1.00 78.25 91 GLU A C 1
ATOM 742 O O . GLU A 1 91 ? -2.613 0.168 23.688 1.00 78.25 91 GLU A O 1
ATOM 747 N N . LEU A 1 92 ? -3.588 -0.083 21.688 1.00 75.06 92 LEU A N 1
ATOM 748 C CA . LEU A 1 92 ? -4.091 1.290 21.620 1.00 75.06 92 LEU A CA 1
ATOM 749 C C . LEU A 1 92 ? -5.348 1.521 22.456 1.00 75.06 92 LEU A C 1
ATOM 751 O O . LEU A 1 92 ? -5.610 2.663 22.844 1.00 75.06 92 LEU A O 1
ATOM 755 N N . ASN A 1 93 ? -6.149 0.492 22.723 1.00 70.44 93 ASN A N 1
ATOM 756 C CA . ASN A 1 93 ? -7.371 0.640 23.502 1.00 70.44 93 ASN A CA 1
ATOM 757 C C . ASN A 1 93 ? -7.642 -0.583 24.384 1.00 70.44 93 ASN A C 1
ATOM 759 O O . ASN A 1 93 ? -8.505 -1.405 24.080 1.00 70.44 93 ASN A O 1
ATOM 763 N N . GLN A 1 94 ? -6.939 -0.654 25.516 1.00 67.62 94 GLN A N 1
ATOM 764 C CA . GLN A 1 94 ? -7.144 -1.695 26.530 1.00 67.62 94 GLN A CA 1
ATOM 765 C C . GLN A 1 94 ? -8.586 -1.724 27.076 1.00 67.62 94 GLN A C 1
ATOM 767 O O . GLN A 1 94 ? -9.072 -2.785 27.447 1.00 67.62 94 GLN A O 1
ATOM 772 N N . ASN A 1 95 ? -9.298 -0.589 27.035 1.00 63.00 95 ASN A N 1
ATOM 773 C CA . ASN A 1 95 ? -10.682 -0.447 27.504 1.00 63.00 95 ASN A CA 1
ATOM 774 C C . ASN A 1 95 ? -11.723 -0.603 26.381 1.00 63.00 95 ASN A C 1
ATOM 776 O O . ASN A 1 95 ? -12.860 -0.145 26.509 1.00 63.00 95 ASN A O 1
ATOM 780 N N . CYS A 1 96 ? -11.356 -1.196 25.241 1.00 68.25 96 CYS A N 1
ATOM 781 C CA . CYS A 1 96 ? -12.319 -1.457 24.177 1.00 68.25 96 CYS A CA 1
ATOM 782 C C . CYS A 1 96 ? -13.309 -2.538 24.639 1.00 68.25 96 CYS A C 1
ATOM 784 O O . CYS A 1 96 ? -12.983 -3.718 24.647 1.00 68.25 96 CYS A O 1
ATOM 786 N N . GLY A 1 97 ? -14.521 -2.131 25.025 1.00 63.38 97 GLY A N 1
ATOM 787 C CA . GLY A 1 97 ? -15.547 -3.022 25.586 1.00 63.38 97 GLY A CA 1
ATOM 788 C C . GLY A 1 97 ? -16.217 -3.983 24.596 1.00 63.38 97 GLY A C 1
ATOM 789 O O . GLY A 1 97 ? -17.241 -4.561 24.935 1.00 63.38 97 GLY A O 1
ATOM 790 N N . LYS A 1 98 ? -15.691 -4.125 23.373 1.00 69.75 98 LYS A N 1
ATOM 791 C CA . LYS A 1 98 ? -16.175 -5.087 22.374 1.00 69.75 98 LYS A CA 1
ATOM 792 C C . LYS A 1 98 ? -15.062 -6.053 22.017 1.00 69.75 98 LYS A C 1
ATOM 794 O O . LYS A 1 98 ? -13.914 -5.636 21.834 1.00 69.75 98 LYS A O 1
ATOM 799 N N . GLU A 1 99 ? -15.405 -7.323 21.838 1.00 81.19 99 GLU A N 1
ATOM 800 C CA . GLU A 1 99 ? -14.456 -8.275 21.283 1.00 81.19 99 GLU A CA 1
ATOM 801 C C . GLU A 1 99 ? -14.077 -7.883 19.849 1.00 81.19 99 GLU A C 1
ATOM 803 O O . GLU A 1 99 ? -14.891 -7.386 19.070 1.00 81.19 99 GLU A O 1
ATOM 808 N N . PHE A 1 100 ? -12.814 -8.106 19.475 1.00 85.88 100 PHE A N 1
ATOM 809 C CA . PHE A 1 100 ? -12.281 -7.699 18.169 1.00 85.88 100 PHE A CA 1
ATOM 810 C C . PHE A 1 100 ? -13.115 -8.220 16.985 1.00 85.88 100 PHE A C 1
ATOM 812 O O . PHE A 1 100 ? -13.290 -7.506 16.000 1.00 85.88 100 PHE A O 1
ATOM 819 N N . LEU A 1 101 ? -13.626 -9.452 17.085 1.00 86.75 101 LEU A N 1
ATOM 820 C CA . LEU A 1 101 ? -14.415 -10.092 16.028 1.00 86.75 101 LEU A CA 1
ATOM 821 C C . LEU A 1 101 ? -15.839 -9.531 15.923 1.00 86.75 101 LEU A C 1
ATOM 823 O O . LEU A 1 101 ? -16.411 -9.538 14.838 1.00 86.75 101 LEU A O 1
ATOM 827 N N . GLU A 1 102 ? -16.377 -9.003 17.020 1.00 86.44 102 GLU A N 1
ATOM 828 C CA . GLU A 1 102 ? -17.711 -8.393 17.096 1.00 86.44 102 GLU A CA 1
ATOM 829 C C . GLU A 1 102 ? -17.692 -6.903 16.729 1.00 86.44 102 GLU A C 1
ATOM 831 O O . GLU A 1 102 ? -18.725 -6.236 16.629 1.00 86.44 102 GLU A O 1
ATOM 836 N N . CYS A 1 103 ? -16.497 -6.345 16.538 1.00 88.75 103 CYS A N 1
ATOM 837 C CA . CYS A 1 103 ? -16.327 -4.957 16.170 1.00 88.75 103 CYS A CA 1
ATOM 838 C C . CYS A 1 103 ? -16.765 -4.744 14.712 1.00 88.75 103 CYS A C 1
ATOM 840 O O . CYS A 1 103 ? -16.174 -5.283 13.779 1.00 88.75 103 CYS A O 1
ATOM 842 N N . SER A 1 104 ? -17.793 -3.923 14.506 1.00 89.81 104 SER A N 1
ATOM 843 C CA . SER A 1 104 ? -18.331 -3.605 13.178 1.00 89.81 104 SER A CA 1
ATOM 844 C C . SER A 1 104 ? -17.570 -2.489 12.457 1.00 89.81 104 SER A C 1
ATOM 846 O O . SER A 1 104 ? -17.744 -2.307 11.256 1.00 89.81 104 SER A O 1
ATOM 848 N N . SER A 1 105 ? -16.757 -1.720 13.183 1.00 91.25 105 SER A N 1
ATOM 849 C CA . SER A 1 105 ? -16.135 -0.486 12.695 1.00 91.25 105 SER A CA 1
ATOM 850 C C . SER A 1 105 ? -14.826 -0.189 13.413 1.00 91.25 105 SER A C 1
ATOM 852 O O . SER A 1 105 ? -14.761 -0.281 14.641 1.00 91.25 105 SER A O 1
ATOM 854 N N . ILE A 1 106 ? -13.814 0.275 12.683 1.00 90.75 106 ILE A N 1
ATOM 855 C CA . ILE A 1 106 ? -12.585 0.806 13.281 1.00 90.75 106 ILE A CA 1
ATOM 856 C C . ILE A 1 106 ? -12.906 2.086 14.068 1.00 90.75 106 ILE A C 1
ATOM 858 O O . ILE A 1 106 ? -13.545 3.005 13.557 1.00 90.75 106 ILE A O 1
ATOM 862 N N . CYS A 1 107 ? -12.458 2.156 15.324 1.00 89.38 107 CYS A N 1
ATOM 863 C CA . CYS A 1 107 ? -12.690 3.318 16.179 1.00 89.38 107 CYS A CA 1
ATOM 864 C C . CYS A 1 107 ? -11.804 4.513 15.794 1.00 89.38 107 CYS A C 1
ATOM 866 O O . CYS A 1 107 ? -10.739 4.354 15.196 1.00 89.38 107 CYS A O 1
ATOM 868 N N . GLU A 1 108 ? -12.207 5.713 16.216 1.00 89.12 108 GLU A N 1
ATOM 869 C CA . GLU A 1 108 ? -11.508 6.972 15.925 1.00 89.12 108 GLU A CA 1
ATOM 870 C C . GLU A 1 108 ? -10.008 6.904 16.263 1.00 89.12 108 GLU A C 1
ATOM 872 O O . GLU A 1 108 ? -9.165 7.210 15.418 1.00 89.12 108 GLU A O 1
ATOM 877 N N . LYS A 1 109 ? -9.665 6.402 17.457 1.00 88.00 109 LYS A N 1
ATOM 878 C CA . LYS A 1 109 ? -8.273 6.272 17.917 1.00 88.00 109 LYS A CA 1
ATOM 879 C C . LYS A 1 109 ? -7.439 5.373 16.998 1.00 88.00 109 LYS A C 1
ATOM 881 O O . LYS A 1 109 ? -6.325 5.736 16.626 1.00 88.00 109 LYS A O 1
ATOM 886 N N . MET A 1 110 ? -7.990 4.225 16.602 1.00 88.25 110 MET A N 1
ATOM 887 C CA . MET A 1 110 ? -7.326 3.304 15.679 1.00 88.25 110 MET A CA 1
ATOM 888 C C . MET A 1 110 ? -7.224 3.900 14.271 1.00 88.25 110 MET A C 1
ATOM 890 O O . MET A 1 110 ? -6.183 3.787 13.633 1.00 88.25 110 MET A O 1
ATOM 894 N N . SER A 1 111 ? -8.260 4.596 13.798 1.00 90.50 111 SER A N 1
ATOM 895 C CA . SER A 1 111 ? -8.232 5.259 12.490 1.00 90.50 111 SER A CA 1
ATOM 896 C C . SER A 1 111 ? -7.123 6.317 12.415 1.00 90.50 111 SER A C 1
ATOM 898 O O . SER A 1 111 ? -6.377 6.361 11.439 1.00 90.50 111 SER A O 1
ATOM 900 N N . GLY A 1 112 ? -6.943 7.110 13.479 1.00 88.75 112 GLY A N 1
ATOM 901 C CA . GLY A 1 112 ? -5.869 8.095 13.579 1.00 88.75 112 GLY A CA 1
ATOM 902 C C . GLY A 1 112 ? -4.485 7.447 13.550 1.00 88.75 112 GLY A C 1
ATOM 903 O O . GLY A 1 112 ? -3.607 7.919 12.827 1.00 88.75 112 GLY A O 1
ATOM 904 N N . PHE A 1 113 ? -4.309 6.332 14.266 1.00 88.38 113 PHE A N 1
ATOM 905 C CA . PHE A 1 113 ? -3.072 5.550 14.226 1.00 88.38 113 PHE A CA 1
ATOM 906 C C . PHE A 1 113 ? -2.781 4.993 12.826 1.00 88.38 113 PHE A C 1
ATOM 908 O O . PHE A 1 113 ? -1.674 5.153 12.317 1.00 88.38 113 PHE A O 1
ATOM 915 N N . LEU A 1 114 ? -3.772 4.387 12.171 1.00 89.69 114 LEU A N 1
ATOM 916 C CA . LEU A 1 114 ? -3.598 3.803 10.841 1.00 89.69 114 LEU A CA 1
ATOM 917 C C . LEU A 1 114 ? -3.282 4.863 9.779 1.00 89.69 114 LEU A C 1
ATOM 919 O O . LEU A 1 114 ? -2.442 4.641 8.913 1.00 89.69 114 LEU A O 1
ATOM 923 N N . LEU A 1 115 ? -3.911 6.035 9.849 1.00 89.31 115 LEU A N 1
ATOM 924 C CA . LEU A 1 115 ? -3.683 7.095 8.867 1.00 89.31 115 LEU A CA 1
ATOM 925 C C . LEU A 1 115 ? -2.380 7.861 9.109 1.00 89.31 115 LEU A C 1
ATOM 927 O O . LEU A 1 115 ? -1.649 8.139 8.163 1.00 89.31 115 LEU A O 1
ATOM 931 N N . SER A 1 116 ? -2.094 8.244 10.351 1.00 82.88 116 SER A N 1
ATOM 932 C CA . SER A 1 116 ? -0.953 9.120 10.650 1.00 82.88 116 SER A CA 1
ATOM 933 C C . SER A 1 116 ? 0.303 8.344 11.046 1.00 82.88 116 SER A C 1
ATOM 935 O O . SER A 1 116 ? 1.403 8.762 10.705 1.00 82.88 116 SER A O 1
ATOM 937 N N . GLY A 1 117 ? 0.158 7.215 11.741 1.00 77.94 117 GLY A N 1
ATOM 938 C CA . GLY A 1 117 ? 1.277 6.341 12.097 1.00 77.94 117 GLY A CA 1
ATOM 939 C C . GLY A 1 117 ? 1.621 5.399 10.948 1.00 77.94 117 GLY A C 1
ATOM 940 O O . GLY A 1 117 ? 2.683 5.505 10.339 1.00 77.94 117 GLY A O 1
ATOM 941 N N . PHE A 1 118 ? 0.692 4.510 10.593 1.00 81.94 118 PHE A N 1
ATOM 942 C CA . PHE A 1 118 ? 0.976 3.474 9.600 1.00 81.94 118 PHE A CA 1
ATOM 943 C C . PHE A 1 118 ? 1.162 4.039 8.186 1.00 81.94 118 PHE A C 1
ATOM 945 O O . PHE A 1 118 ? 2.208 3.843 7.573 1.00 81.94 118 PHE A O 1
ATOM 952 N N . LEU A 1 119 ? 0.169 4.751 7.655 1.00 84.00 119 LEU A N 1
ATOM 953 C CA . LEU A 1 119 ? 0.188 5.178 6.256 1.00 84.00 119 LEU A CA 1
ATOM 954 C C . LEU A 1 119 ? 1.251 6.265 6.002 1.00 84.00 119 LEU A C 1
ATOM 956 O O . LEU A 1 119 ? 2.052 6.143 5.081 1.00 84.00 119 LEU A O 1
ATOM 960 N N . GLN A 1 120 ? 1.291 7.315 6.830 1.00 80.88 120 GLN A N 1
ATOM 961 C CA . GLN A 1 120 ? 2.166 8.470 6.587 1.00 80.88 120 GLN A CA 1
ATOM 962 C C . GLN A 1 120 ? 3.635 8.259 6.976 1.00 80.88 120 GLN A C 1
ATOM 964 O O . GLN A 1 120 ? 4.504 8.838 6.327 1.00 80.88 120 GLN A O 1
ATOM 969 N N . GLN A 1 121 ? 3.936 7.470 8.010 1.00 80.75 121 GLN A N 1
ATOM 970 C CA . GLN A 1 121 ? 5.321 7.285 8.464 1.00 80.75 121 GLN A CA 1
ATOM 971 C C . GLN A 1 121 ? 5.883 5.959 7.967 1.00 80.75 121 GLN A C 1
ATOM 973 O O . GLN A 1 121 ? 6.906 5.917 7.280 1.00 80.75 121 GLN A O 1
ATOM 978 N N . ASN A 1 122 ? 5.192 4.874 8.294 1.00 79.62 122 ASN A N 1
ATOM 979 C CA . ASN A 1 122 ? 5.739 3.537 8.140 1.00 79.62 122 ASN A CA 1
ATOM 980 C C . ASN A 1 122 ? 5.712 3.045 6.704 1.00 79.62 122 ASN A C 1
ATOM 982 O O . ASN A 1 122 ? 6.739 2.629 6.171 1.00 79.62 122 ASN A O 1
ATOM 986 N N . LEU A 1 123 ? 4.546 3.128 6.069 1.00 82.94 123 LEU A N 1
ATOM 987 C CA . LEU A 1 123 ? 4.383 2.719 4.686 1.00 82.94 123 LEU A CA 1
ATOM 988 C C . LEU A 1 123 ? 5.222 3.602 3.755 1.00 82.94 123 LEU A C 1
ATOM 990 O O . LEU A 1 123 ? 5.871 3.096 2.844 1.00 82.94 123 LEU A O 1
ATOM 994 N N . TYR A 1 124 ? 5.301 4.903 4.041 1.00 82.81 124 TYR A N 1
ATOM 995 C CA . TYR A 1 124 ? 6.216 5.801 3.343 1.00 82.81 124 TYR A CA 1
ATOM 996 C C . TYR A 1 124 ? 7.677 5.337 3.434 1.00 82.81 124 TYR A C 1
ATOM 998 O O . TYR A 1 124 ? 8.359 5.251 2.411 1.00 82.81 124 TYR A O 1
ATOM 1006 N N . LEU A 1 125 ? 8.162 5.015 4.639 1.00 82.62 125 LEU A N 1
ATOM 1007 C CA . LEU A 1 125 ? 9.532 4.541 4.823 1.00 82.62 125 LEU A CA 1
ATOM 1008 C C . LEU A 1 125 ? 9.766 3.203 4.111 1.00 82.62 125 LEU A C 1
ATOM 1010 O O . LEU A 1 125 ? 10.788 3.039 3.451 1.00 82.62 125 LEU A O 1
ATOM 1014 N N . PHE A 1 126 ? 8.806 2.282 4.195 1.00 84.56 126 PHE A N 1
ATOM 1015 C CA . PHE A 1 126 ? 8.867 0.994 3.512 1.00 84.56 126 PHE A CA 1
ATOM 1016 C C . PHE A 1 126 ? 8.993 1.162 1.994 1.00 84.56 126 PHE A C 1
ATOM 1018 O O . PHE A 1 126 ? 9.908 0.598 1.399 1.00 84.56 126 PHE A O 1
ATOM 1025 N N . VAL A 1 127 ? 8.127 1.978 1.383 1.00 86.06 127 VAL A N 1
ATOM 1026 C CA . VAL A 1 127 ? 8.139 2.247 -0.065 1.00 86.06 127 VAL A CA 1
ATOM 1027 C C . VAL A 1 127 ? 9.418 2.969 -0.486 1.00 86.06 127 VAL A C 1
ATOM 1029 O O . VAL A 1 127 ? 9.965 2.697 -1.552 1.00 86.06 127 VAL A O 1
ATOM 1032 N N . LYS A 1 128 ? 9.939 3.871 0.353 1.00 83.38 128 LYS A N 1
ATOM 1033 C CA . LYS A 1 128 ? 11.208 4.557 0.083 1.00 83.38 128 LYS A CA 1
ATOM 1034 C C . LYS A 1 128 ? 12.396 3.589 0.063 1.00 83.38 128 LYS A C 1
ATOM 1036 O O . LYS A 1 128 ? 13.299 3.781 -0.746 1.00 83.38 128 LYS A O 1
ATOM 1041 N N . THR A 1 129 ? 12.405 2.593 0.948 1.00 83.31 129 THR A N 1
ATOM 1042 C CA . THR A 1 129 ? 13.507 1.627 1.074 1.00 83.31 129 THR A CA 1
ATOM 1043 C C . THR A 1 129 ? 13.410 0.492 0.055 1.00 83.31 129 THR A C 1
ATOM 1045 O O . THR A 1 129 ? 14.412 0.151 -0.563 1.00 83.31 129 THR A O 1
ATOM 1048 N N . ASN A 1 130 ? 12.220 -0.081 -0.134 1.00 83.06 130 ASN A N 1
ATOM 1049 C CA . ASN A 1 130 ? 12.023 -1.304 -0.923 1.00 83.06 130 ASN A CA 1
ATOM 1050 C C . ASN A 1 130 ? 11.441 -1.047 -2.321 1.00 83.06 130 ASN A C 1
ATOM 1052 O O . ASN A 1 130 ? 11.372 -1.964 -3.135 1.00 83.06 130 ASN A O 1
ATOM 1056 N N . GLY A 1 131 ? 11.030 0.189 -2.610 1.00 83.75 131 GLY A N 1
ATOM 1057 C CA . GLY A 1 131 ? 10.190 0.502 -3.761 1.00 83.75 131 GLY A CA 1
ATOM 1058 C C . GLY A 1 131 ? 8.704 0.225 -3.488 1.00 83.75 131 GLY A C 1
ATOM 1059 O O . GLY A 1 131 ? 8.351 -0.378 -2.469 1.00 83.75 131 GLY A O 1
ATOM 1060 N N . PRO A 1 132 ? 7.810 0.715 -4.362 1.00 85.00 132 PRO A N 1
ATOM 1061 C CA . PRO A 1 132 ? 6.393 0.390 -4.283 1.00 85.00 132 PRO A CA 1
ATOM 1062 C C . PRO A 1 132 ? 6.144 -1.077 -4.627 1.00 85.00 132 PRO A C 1
ATOM 1064 O O . PRO A 1 132 ? 6.848 -1.657 -5.454 1.00 85.00 132 PRO A O 1
ATOM 1067 N N . ASP A 1 133 ? 5.109 -1.652 -4.022 1.00 86.94 133 ASP A N 1
ATOM 1068 C CA . ASP A 1 133 ? 4.619 -2.967 -4.425 1.00 86.94 133 ASP A CA 1
ATOM 1069 C C . ASP A 1 133 ? 4.070 -2.910 -5.860 1.00 86.94 133 ASP A C 1
ATOM 1071 O O . ASP A 1 133 ? 3.413 -1.938 -6.243 1.00 86.94 133 ASP A O 1
ATOM 1075 N N . THR A 1 134 ? 4.322 -3.953 -6.652 1.00 83.56 134 THR A N 1
ATOM 1076 C CA . THR A 1 134 ? 3.921 -4.011 -8.069 1.00 83.56 134 THR A CA 1
ATOM 1077 C C . THR A 1 134 ? 2.410 -3.974 -8.272 1.00 83.56 134 THR A C 1
ATOM 1079 O O . THR A 1 134 ? 1.944 -3.505 -9.308 1.00 83.56 134 THR A O 1
ATOM 1082 N N . GLU A 1 135 ? 1.641 -4.440 -7.289 1.00 86.88 135 GLU A N 1
ATOM 1083 C CA . GLU A 1 135 ? 0.177 -4.405 -7.292 1.00 86.88 135 GLU A CA 1
ATOM 1084 C C . GLU A 1 135 ? -0.387 -3.327 -6.350 1.00 86.88 135 GLU A C 1
ATOM 1086 O O . GLU A 1 135 ? -1.604 -3.237 -6.140 1.00 86.88 135 GLU A O 1
ATOM 1091 N N . GLY A 1 136 ? 0.496 -2.513 -5.762 1.00 88.12 136 GLY A N 1
ATOM 1092 C CA . GLY A 1 136 ? 0.155 -1.506 -4.768 1.00 88.12 136 GLY A CA 1
ATOM 1093 C C . GLY A 1 136 ? -0.384 -2.095 -3.465 1.00 88.12 136 GLY A C 1
ATOM 1094 O O . GLY A 1 136 ? -1.079 -1.389 -2.736 1.00 88.12 136 GLY A O 1
ATOM 1095 N N . GLN A 1 137 ? -0.131 -3.368 -3.156 1.00 92.31 137 GLN A N 1
ATOM 1096 C CA . GLN A 1 137 ? -0.681 -4.021 -1.970 1.00 92.31 137 GLN A CA 1
ATOM 1097 C C . GLN A 1 137 ? 0.265 -3.920 -0.769 1.00 92.31 137 GLN A C 1
ATOM 1099 O O . GLN A 1 137 ? 1.411 -4.358 -0.801 1.00 92.31 137 GLN A O 1
ATOM 1104 N N . TYR A 1 138 ? -0.247 -3.392 0.343 1.00 90.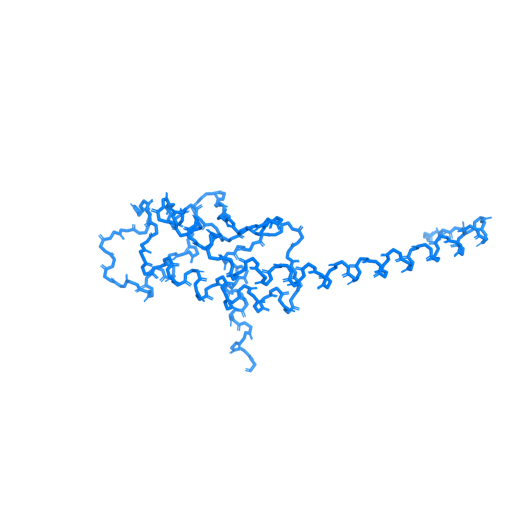44 138 TYR A N 1
ATOM 1105 C CA . TYR A 1 138 ? 0.515 -3.193 1.575 1.00 90.44 138 TYR A CA 1
ATOM 1106 C C . TYR A 1 138 ? -0.192 -3.845 2.767 1.00 90.44 138 TYR A C 1
ATOM 1108 O O . TYR A 1 138 ? -0.829 -3.154 3.576 1.00 90.44 138 TYR A O 1
ATOM 1116 N N . PRO A 1 139 ? -0.115 -5.183 2.888 1.00 90.06 139 PRO A N 1
ATOM 1117 C CA . PRO A 1 139 ? -0.726 -5.902 3.991 1.00 90.06 139 PRO A CA 1
ATOM 1118 C C . PRO A 1 139 ? 0.023 -5.642 5.307 1.00 90.06 139 PRO A C 1
ATOM 1120 O O . PRO A 1 139 ? 1.249 -5.523 5.348 1.00 90.06 139 PRO A O 1
ATOM 1123 N N . PHE A 1 140 ? -0.707 -5.624 6.422 1.00 87.44 140 PHE A N 1
ATOM 1124 C CA . PHE A 1 140 ? -0.154 -5.391 7.759 1.00 87.44 140 PHE A CA 1
ATOM 1125 C C . PHE A 1 140 ? 0.915 -6.414 8.162 1.00 87.44 140 PHE A C 1
ATOM 1127 O O . PHE A 1 140 ? 1.799 -6.097 8.956 1.00 87.44 140 PHE A O 1
ATOM 1134 N N . ILE A 1 141 ? 0.861 -7.634 7.618 1.00 82.94 141 ILE A N 1
ATOM 1135 C CA . ILE A 1 141 ? 1.861 -8.673 7.897 1.00 82.94 141 ILE A CA 1
ATOM 1136 C C . ILE A 1 141 ? 3.264 -8.268 7.425 1.00 82.94 141 ILE A C 1
ATOM 1138 O O . ILE A 1 141 ? 4.236 -8.501 8.143 1.00 82.94 141 ILE A O 1
ATOM 1142 N N . ASN A 1 142 ? 3.367 -7.580 6.284 1.00 79.19 142 ASN A N 1
ATOM 1143 C CA . ASN A 1 142 ? 4.646 -7.111 5.749 1.00 79.19 142 ASN A CA 1
ATOM 1144 C C . ASN A 1 142 ? 5.246 -6.032 6.656 1.00 79.19 142 ASN A C 1
ATOM 1146 O O . ASN A 1 142 ? 6.455 -5.988 6.873 1.00 79.19 142 ASN A O 1
ATOM 1150 N N . TYR A 1 143 ? 4.389 -5.211 7.262 1.00 70.94 143 TYR A N 1
ATOM 1151 C CA . TYR A 1 143 ? 4.814 -4.202 8.222 1.00 70.94 143 TYR A CA 1
ATOM 1152 C C . TYR A 1 143 ? 5.323 -4.791 9.541 1.00 70.94 143 TYR A C 1
ATOM 1154 O O . TYR A 1 143 ? 6.372 -4.378 10.030 1.00 70.94 143 TYR A O 1
ATOM 1162 N N . LEU A 1 144 ? 4.617 -5.778 10.105 1.00 68.62 144 LEU A N 1
ATOM 1163 C CA . LEU A 1 144 ? 5.042 -6.437 11.348 1.00 68.62 144 LEU A CA 1
ATOM 1164 C C . LEU A 1 144 ? 6.434 -7.074 11.222 1.00 68.62 144 LEU A C 1
ATOM 1166 O O . LEU A 1 144 ? 7.143 -7.209 12.218 1.00 68.62 144 LEU A O 1
ATOM 1170 N N . ASN A 1 145 ? 6.826 -7.457 10.008 1.00 63.56 145 ASN A N 1
ATOM 1171 C CA . ASN A 1 145 ? 8.169 -7.946 9.721 1.00 63.56 145 ASN A CA 1
ATOM 1172 C C . ASN A 1 145 ? 9.182 -6.799 9.582 1.00 63.56 145 ASN A C 1
ATOM 1174 O O . ASN A 1 145 ? 10.299 -6.923 10.074 1.00 63.56 145 ASN A O 1
ATOM 1178 N N . PHE A 1 146 ? 8.789 -5.667 8.989 1.00 62.16 146 PHE A N 1
ATOM 1179 C CA . PHE A 1 146 ? 9.650 -4.489 8.850 1.00 62.16 146 PHE A CA 1
ATOM 1180 C C . PHE A 1 146 ? 10.028 -3.849 10.199 1.00 62.16 146 PHE A C 1
ATOM 1182 O O . PHE A 1 146 ? 11.181 -3.465 10.384 1.00 62.16 146 PHE A O 1
ATOM 1189 N N . GLU A 1 147 ? 9.108 -3.777 11.171 1.00 62.41 147 GLU A N 1
ATOM 1190 C CA . GLU A 1 147 ? 9.450 -3.292 12.521 1.00 62.41 147 GLU A CA 1
ATOM 1191 C C . GLU A 1 147 ? 10.488 -4.174 13.216 1.00 62.41 147 GLU A C 1
ATOM 1193 O O . GLU A 1 147 ? 11.398 -3.649 13.845 1.00 62.41 147 GLU A O 1
ATOM 1198 N N . LYS A 1 148 ? 10.394 -5.502 13.083 1.00 58.03 148 LYS A N 1
ATOM 1199 C CA . LYS A 1 148 ? 11.350 -6.422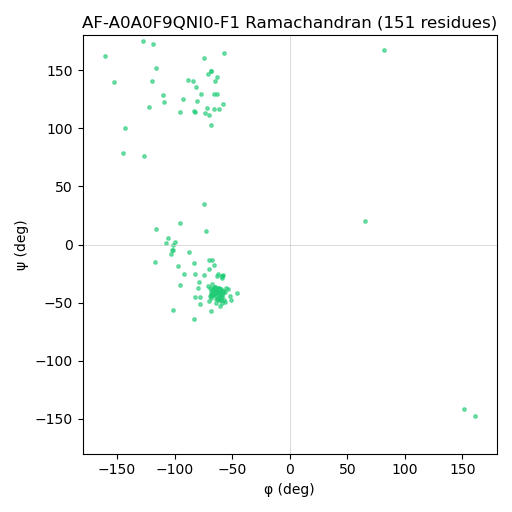 13.721 1.00 58.03 148 LYS A CA 1
ATOM 1200 C C . LYS A 1 148 ? 12.779 -6.206 13.230 1.00 58.03 148 LYS A C 1
ATOM 1202 O O . LYS A 1 148 ? 13.697 -6.279 14.034 1.00 58.03 148 LYS A O 1
ATOM 1207 N N . ILE A 1 149 ? 12.946 -5.910 11.942 1.00 51.75 149 ILE A N 1
ATOM 1208 C CA . ILE A 1 149 ? 14.257 -5.661 11.328 1.00 51.75 149 ILE A CA 1
ATOM 1209 C C . ILE A 1 149 ? 14.847 -4.339 11.843 1.00 51.75 149 ILE A C 1
ATOM 1211 O O . ILE A 1 149 ? 16.031 -4.262 12.134 1.00 51.75 149 ILE A O 1
ATOM 1215 N N . LYS A 1 150 ? 14.013 -3.313 12.048 1.00 47.31 150 LYS A N 1
ATOM 1216 C CA . LYS A 1 150 ? 14.449 -1.975 12.481 1.00 47.31 150 LYS A CA 1
ATOM 1217 C C . LYS A 1 150 ? 14.958 -1.902 13.933 1.00 47.31 150 LYS A C 1
ATOM 1219 O O . LYS A 1 150 ? 15.527 -0.885 14.309 1.00 47.31 150 LYS A O 1
ATOM 1224 N N . TYR A 1 151 ? 14.718 -2.938 14.739 1.00 43.28 151 TYR A N 1
ATOM 1225 C CA . TYR A 1 151 ? 15.153 -3.041 16.142 1.00 43.28 151 TYR A CA 1
ATOM 1226 C C . TYR A 1 151 ? 16.148 -4.192 16.380 1.00 43.28 151 TYR A C 1
ATOM 1228 O O . TYR A 1 151 ? 16.371 -4.577 17.527 1.00 43.28 151 TYR A O 1
ATOM 1236 N N . GLN A 1 152 ? 16.707 -4.772 15.313 1.00 37.62 152 GLN A N 1
ATOM 1237 C CA . GLN A 1 152 ? 17.752 -5.801 15.386 1.00 37.62 152 GLN A CA 1
ATOM 1238 C C . GLN A 1 152 ? 19.143 -5.299 14.963 1.00 37.62 152 GLN A C 1
ATOM 1240 O O . GLN A 1 152 ? 20.086 -6.084 15.028 1.00 37.62 152 GLN A O 1
ATOM 1245 N N . ASP A 1 153 ? 19.262 -4.013 14.618 1.00 35.72 153 ASP A N 1
ATOM 1246 C CA . ASP A 1 153 ? 20.524 -3.303 14.372 1.00 35.72 153 ASP A CA 1
ATOM 1247 C C . ASP A 1 153 ? 20.837 -2.322 15.514 1.00 35.72 153 ASP A C 1
ATOM 1249 O O . ASP A 1 153 ? 19.935 -1.524 15.875 1.00 35.72 153 ASP A O 1
#

Solvent-accessible surface area (backbone atoms only — not comparable to full-atom values): 8702 Å² total; per-residue (Å²): 130,85,80,70,89,76,86,88,50,67,70,60,50,55,51,50,4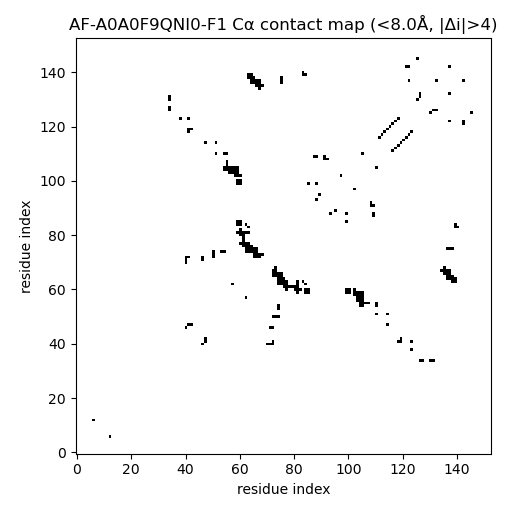9,54,50,50,54,51,50,55,52,50,52,54,53,49,53,59,51,47,58,55,49,54,54,50,44,68,66,33,65,69,48,52,51,55,41,49,56,50,40,49,65,30,29,47,28,42,40,34,34,36,26,51,50,100,81,39,62,45,78,25,70,31,102,53,81,29,63,71,50,51,59,55,47,50,73,78,37,78,81,56,92,59,57,66,85,75,34,62,39,39,48,70,71,57,46,50,42,47,53,59,47,42,50,52,49,49,48,46,50,49,32,71,73,73,46,72,52,95,79,24,62,47,44,47,68,63,50,63,53,52,56,58,59,70,72,72,113

Organism: NCBI:txid412755